Protein AF-A0A0R5XF83-F1 (afdb_monomer_lite)

Organism: NCBI:txid1597992

Structure (mmCIF, N/CA/C/O backbone):
data_AF-A0A0R5XF83-F1
#
_entry.id   AF-A0A0R5XF83-F1
#
loop_
_atom_site.group_PDB
_atom_site.id
_atom_site.type_symbol
_atom_site.label_atom_id
_atom_site.label_alt_id
_atom_site.label_comp_id
_atom_site.label_asym_id
_atom_site.label_entity_id
_atom_site.label_seq_id
_atom_site.pdbx_PDB_ins_code
_atom_site.Cartn_x
_atom_site.Cartn_y
_atom_site.Cartn_z
_atom_site.occupancy
_atom_site.B_iso_or_equiv
_atom_site.auth_seq_id
_atom_site.auth_comp_id
_atom_site.auth_asym_id
_atom_site.auth_atom_id
_atom_site.pdbx_PDB_model_num
ATOM 1 N N . PRO A 1 1 ? -19.154 -4.413 -3.229 1.00 93.06 1 PRO A N 1
ATOM 2 C CA . PRO A 1 1 ? -18.000 -4.791 -4.078 1.00 93.06 1 PRO A CA 1
ATOM 3 C C . PRO A 1 1 ? -17.223 -3.540 -4.473 1.00 93.06 1 PRO A C 1
ATOM 5 O O . PRO A 1 1 ? -17.860 -2.557 -4.843 1.00 93.06 1 PRO A O 1
ATOM 8 N N . LEU A 1 2 ? -15.897 -3.570 -4.356 1.00 97.44 2 LEU A N 1
ATOM 9 C CA . LEU A 1 2 ? -15.042 -2.451 -4.744 1.00 97.44 2 LEU A CA 1
ATOM 10 C C . LEU A 1 2 ? -15.046 -2.311 -6.277 1.00 97.44 2 LEU A C 1
ATOM 12 O O . LEU A 1 2 ? -14.954 -3.303 -7.005 1.00 97.44 2 LEU A O 1
ATOM 16 N N . LYS A 1 3 ? -15.211 -1.088 -6.786 1.00 97.25 3 LYS A N 1
ATOM 17 C CA . LYS A 1 3 ? -15.250 -0.828 -8.232 1.00 97.25 3 LYS A CA 1
ATOM 18 C C . LYS A 1 3 ? -13.864 -1.079 -8.833 1.00 97.25 3 LYS A C 1
ATOM 20 O O . LYS A 1 3 ? -12.887 -0.556 -8.323 1.00 97.25 3 LYS A O 1
ATOM 25 N N . ASN A 1 4 ? -13.790 -1.824 -9.938 1.00 95.25 4 ASN A N 1
ATOM 26 C CA . ASN A 1 4 ? -12.542 -2.144 -10.655 1.00 95.25 4 ASN A CA 1
ATOM 27 C C . ASN A 1 4 ? -11.481 -2.910 -9.836 1.00 95.25 4 ASN A C 1
ATOM 29 O O . ASN A 1 4 ? -10.346 -3.034 -10.286 1.00 95.25 4 ASN A O 1
ATOM 33 N N . VAL A 1 5 ? -11.846 -3.473 -8.682 1.00 97.44 5 VAL A N 1
ATOM 34 C CA . VAL A 1 5 ? -10.967 -4.326 -7.873 1.00 97.44 5 VAL A CA 1
ATOM 35 C C . VAL A 1 5 ? -11.518 -5.751 -7.897 1.00 97.44 5 VAL A C 1
ATOM 37 O O . VAL A 1 5 ? -12.717 -5.974 -7.723 1.00 97.44 5 VAL A O 1
ATOM 40 N N . SER A 1 6 ? -10.647 -6.729 -8.153 1.00 96.50 6 SER A N 1
ATOM 41 C CA . SER A 1 6 ? -11.031 -8.145 -8.166 1.00 96.50 6 SER A CA 1
ATOM 42 C C . SER A 1 6 ? -11.566 -8.585 -6.793 1.00 96.50 6 SER A C 1
ATOM 44 O O . SER A 1 6 ? -10.960 -8.245 -5.780 1.00 96.50 6 SER A O 1
ATOM 46 N N . PRO A 1 7 ? -12.644 -9.389 -6.721 1.00 96.75 7 PRO A N 1
ATOM 47 C CA . PRO A 1 7 ? -13.169 -9.891 -5.450 1.00 96.75 7 PRO A CA 1
ATOM 48 C C . PRO A 1 7 ? -12.311 -11.007 -4.824 1.00 96.75 7 PRO A C 1
ATOM 50 O O . PRO A 1 7 ? -12.625 -11.454 -3.725 1.00 96.75 7 PRO A O 1
ATOM 53 N N . SER A 1 8 ? -11.264 -11.489 -5.507 1.00 97.25 8 SER A N 1
ATOM 54 C CA . SER A 1 8 ? -10.397 -12.561 -4.994 1.00 97.25 8 SER A CA 1
ATOM 55 C C . SER A 1 8 ? -9.644 -12.115 -3.743 1.00 97.25 8 SER A C 1
ATOM 57 O O . SER A 1 8 ? -9.109 -11.007 -3.723 1.00 97.25 8 SER A O 1
ATOM 59 N N . THR A 1 9 ? -9.567 -12.968 -2.723 1.00 96.94 9 THR A N 1
ATOM 60 C CA . THR A 1 9 ? -8.912 -12.677 -1.431 1.00 96.94 9 THR A CA 1
ATOM 61 C C . THR A 1 9 ? -7.600 -13.438 -1.231 1.00 96.94 9 THR A C 1
ATOM 63 O O . THR A 1 9 ? -6.956 -13.292 -0.202 1.00 96.94 9 THR A O 1
ATOM 66 N N . ASP A 1 10 ? -7.205 -14.262 -2.198 1.00 96.00 10 ASP A N 1
ATOM 67 C CA . ASP A 1 10 ? -5.980 -15.072 -2.213 1.00 96.00 10 ASP A CA 1
ATOM 68 C C . ASP A 1 10 ? -4.809 -14.374 -2.933 1.00 96.00 10 ASP A C 1
ATOM 70 O O . ASP A 1 10 ? -3.794 -14.996 -3.244 1.00 96.00 10 ASP A O 1
ATOM 74 N N . ILE A 1 11 ? -4.936 -13.070 -3.196 1.00 95.69 11 ILE A N 1
ATOM 75 C CA . ILE A 1 11 ? -3.897 -12.274 -3.852 1.00 95.69 11 ILE A CA 1
ATOM 76 C C . ILE A 1 11 ? -2.859 -11.830 -2.818 1.00 95.69 11 ILE A C 1
ATOM 78 O O . ILE A 1 11 ? -3.186 -11.139 -1.858 1.00 95.69 11 ILE A O 1
ATOM 82 N N . GLY A 1 12 ? -1.599 -12.202 -3.046 1.00 95.69 12 GLY A N 1
ATOM 83 C CA . GLY A 1 12 ? -0.449 -11.753 -2.261 1.00 95.69 12 GLY A CA 1
ATOM 84 C C . GLY A 1 12 ? 0.356 -10.673 -2.986 1.00 95.69 12 GLY A C 1
ATOM 85 O O . GLY A 1 12 ? -0.162 -9.620 -3.353 1.00 95.69 12 GLY A O 1
ATOM 86 N N . ILE A 1 13 ? 1.643 -10.950 -3.201 1.00 98.31 13 ILE A N 1
ATOM 87 C CA . ILE A 1 13 ? 2.544 -10.062 -3.944 1.00 98.31 13 ILE A CA 1
ATOM 88 C C . ILE A 1 13 ? 2.227 -10.151 -5.439 1.00 98.31 13 ILE A C 1
ATOM 90 O O . ILE A 1 13 ? 2.243 -11.235 -6.023 1.00 98.31 13 ILE A O 1
ATOM 94 N N . ILE A 1 14 ? 2.004 -8.999 -6.064 1.00 98.38 14 ILE A N 1
ATOM 95 C CA . ILE A 1 14 ? 1.743 -8.859 -7.498 1.00 98.38 14 ILE A CA 1
ATOM 96 C C . ILE A 1 14 ? 2.770 -7.944 -8.161 1.00 98.38 14 ILE A C 1
ATOM 98 O O . ILE A 1 14 ? 3.512 -7.209 -7.503 1.00 98.38 14 ILE A O 1
ATOM 102 N N . ASP A 1 15 ? 2.842 -8.025 -9.488 1.00 97.75 15 ASP A N 1
ATOM 103 C CA . ASP A 1 15 ? 3.641 -7.102 -10.286 1.00 97.75 15 ASP A CA 1
ATOM 104 C C . ASP A 1 15 ? 3.051 -5.688 -10.225 1.00 97.75 15 ASP A C 1
ATOM 106 O O . ASP A 1 15 ? 1.882 -5.488 -10.557 1.00 97.75 15 ASP A O 1
ATOM 110 N N . GLY A 1 16 ? 3.853 -4.712 -9.792 1.00 96.94 16 GLY A N 1
ATOM 111 C CA . GLY A 1 16 ? 3.407 -3.323 -9.661 1.00 96.94 16 GLY A CA 1
ATOM 112 C C . GLY A 1 16 ? 3.088 -2.677 -11.006 1.00 96.94 16 GLY A C 1
ATOM 113 O O . GLY A 1 16 ? 2.228 -1.804 -11.072 1.00 96.94 16 GLY A O 1
ATOM 114 N N . LEU A 1 17 ? 3.664 -3.202 -12.091 1.00 96.00 17 LEU A N 1
ATOM 115 C CA . LEU A 1 17 ? 3.386 -2.758 -13.457 1.00 96.00 17 LEU A CA 1
ATOM 116 C C . LEU A 1 17 ? 1.965 -3.103 -13.919 1.00 96.00 17 LEU A C 1
ATOM 118 O O . LEU A 1 17 ? 1.500 -2.563 -14.913 1.00 96.00 17 LEU A O 1
ATOM 122 N N . SER A 1 18 ? 1.246 -3.961 -13.183 1.00 94.94 18 SER A N 1
ATOM 123 C CA . SER A 1 18 ? -0.208 -4.151 -13.301 1.00 94.94 18 SER A CA 1
ATOM 124 C C . SER A 1 18 ? -0.713 -4.394 -14.736 1.00 94.94 18 SER A C 1
ATOM 126 O O . SER A 1 18 ? -1.819 -3.993 -15.090 1.00 94.94 18 SER A O 1
ATOM 128 N N . GLY A 1 19 ? 0.090 -5.084 -15.555 1.00 92.75 19 GLY A N 1
ATOM 129 C CA . GLY A 1 19 ? -0.245 -5.416 -16.943 1.00 92.75 19 GLY A CA 1
ATOM 130 C C . GLY A 1 19 ? 0.166 -4.374 -17.987 1.00 92.75 19 GLY A C 1
ATOM 131 O O . GLY A 1 19 ? -0.315 -4.458 -19.115 1.00 92.75 19 GLY A O 1
ATOM 132 N N . LEU A 1 20 ? 1.036 -3.415 -17.642 1.00 91.56 20 LEU A N 1
ATOM 133 C CA . LEU A 1 20 ? 1.630 -2.485 -18.605 1.00 91.56 20 LEU A CA 1
ATOM 134 C C . LEU A 1 20 ? 2.304 -3.251 -19.758 1.00 91.56 20 LEU A C 1
ATOM 136 O O . LEU A 1 20 ? 2.934 -4.289 -19.545 1.00 91.56 20 LEU A O 1
ATOM 140 N N . ASN A 1 21 ? 2.118 -2.770 -20.988 1.00 87.44 21 ASN A N 1
ATOM 141 C CA . ASN A 1 21 ? 2.581 -3.458 -22.190 1.00 87.44 21 ASN A CA 1
ATOM 142 C C . ASN A 1 21 ? 4.105 -3.311 -22.349 1.00 87.44 21 ASN A C 1
ATOM 144 O O . ASN A 1 21 ? 4.632 -2.212 -22.229 1.00 87.44 21 ASN A O 1
ATOM 148 N N . TYR A 1 22 ? 4.793 -4.412 -22.660 1.00 84.94 22 TYR A N 1
ATOM 149 C CA . TYR A 1 22 ? 6.248 -4.455 -22.878 1.00 84.94 22 TYR A CA 1
ATOM 150 C C . TYR A 1 22 ? 6.626 -4.581 -24.363 1.00 84.94 22 TYR A C 1
ATOM 152 O O . TYR A 1 22 ? 7.716 -5.051 -24.696 1.00 84.94 22 TYR A O 1
ATOM 160 N N . SER A 1 23 ? 5.714 -4.239 -25.276 1.00 91.88 23 SER A N 1
ATOM 161 C CA . SER A 1 23 ? 6.029 -4.210 -26.705 1.00 91.88 23 SER A CA 1
ATOM 162 C C . SER A 1 23 ? 7.045 -3.111 -27.022 1.00 91.88 23 SER A C 1
ATOM 164 O O . SER A 1 23 ? 7.021 -2.041 -26.426 1.00 91.88 23 SER A O 1
ATOM 166 N N . VAL A 1 24 ? 7.892 -3.348 -28.024 1.00 92.69 24 VAL A N 1
ATOM 167 C CA . VAL A 1 24 ? 8.857 -2.355 -28.536 1.00 92.69 24 VAL A CA 1
ATOM 168 C C . VAL A 1 24 ? 8.189 -1.155 -29.214 1.00 92.69 24 VAL A C 1
ATOM 170 O O . VAL A 1 24 ? 8.839 -0.138 -29.430 1.00 92.69 24 VAL A O 1
ATOM 173 N N . ASP A 1 25 ? 6.908 -1.284 -29.563 1.00 95.19 25 ASP A N 1
ATOM 174 C CA . ASP A 1 25 ? 6.103 -0.211 -30.155 1.00 95.19 25 ASP A CA 1
ATOM 175 C C . ASP A 1 25 ? 5.519 0.749 -29.101 1.00 95.19 25 ASP A C 1
ATOM 177 O O . ASP A 1 25 ? 4.981 1.798 -29.453 1.00 95.19 25 ASP A O 1
ATOM 181 N N . GLU A 1 26 ? 5.585 0.378 -27.820 1.00 93.31 26 GLU A N 1
ATOM 182 C CA . GLU A 1 26 ? 5.002 1.119 -26.699 1.00 93.31 26 GLU A CA 1
ATOM 183 C C . GLU A 1 26 ? 6.069 1.936 -25.958 1.00 93.31 26 GLU A C 1
ATOM 185 O O . GLU A 1 26 ? 7.264 1.865 -26.254 1.00 93.31 26 GLU A O 1
ATOM 190 N N . TYR A 1 27 ? 5.638 2.724 -24.969 1.00 90.94 27 TYR A N 1
ATOM 191 C CA . TYR A 1 27 ? 6.566 3.478 -24.132 1.00 90.94 27 TYR A CA 1
ATOM 192 C C . TYR A 1 27 ? 7.503 2.528 -23.358 1.00 90.94 27 TYR A C 1
ATOM 194 O O . TYR A 1 27 ? 7.008 1.601 -22.710 1.00 90.94 27 TYR A O 1
ATOM 202 N N . PRO A 1 28 ? 8.834 2.735 -23.392 1.00 90.56 28 PRO A N 1
ATOM 203 C CA . PRO A 1 28 ? 9.778 1.874 -22.689 1.00 90.56 28 PRO A CA 1
ATOM 204 C C . PRO A 1 28 ? 9.518 1.845 -21.183 1.00 90.56 28 PRO A C 1
ATOM 206 O O . PRO A 1 28 ? 9.468 2.881 -20.523 1.00 90.56 28 PRO A O 1
ATOM 209 N N . VAL A 1 29 ? 9.378 0.641 -20.633 1.00 88.19 29 VAL A N 1
ATOM 210 C CA . VAL A 1 29 ? 9.172 0.425 -19.199 1.00 88.19 29 VAL A CA 1
ATOM 211 C C . VAL A 1 29 ? 10.506 0.045 -18.561 1.00 88.19 29 VAL A C 1
ATOM 213 O O . VAL A 1 29 ? 10.868 -1.129 -18.492 1.00 88.19 29 VAL A O 1
ATOM 216 N N . GLU A 1 30 ? 11.245 1.050 -18.100 1.00 91.69 30 GLU A N 1
ATOM 217 C CA . GLU A 1 30 ? 12.569 0.909 -17.468 1.00 91.69 30 GLU A CA 1
ATOM 218 C C . GLU A 1 30 ? 12.463 0.870 -15.935 1.00 91.69 30 GLU A C 1
ATOM 220 O O . GLU A 1 30 ? 13.160 1.571 -15.205 1.00 91.69 30 GLU A O 1
ATOM 225 N N . ALA A 1 31 ? 11.535 0.053 -15.430 1.00 95.56 31 ALA A N 1
ATOM 226 C CA . ALA A 1 31 ? 11.268 -0.071 -14.004 1.00 95.56 31 ALA A CA 1
ATOM 227 C C . ALA A 1 31 ? 10.960 -1.514 -13.607 1.00 95.56 31 ALA A C 1
ATOM 229 O O . ALA A 1 31 ? 10.452 -2.316 -14.390 1.00 95.56 31 ALA A O 1
ATOM 230 N N . ILE A 1 32 ? 11.225 -1.835 -12.343 1.00 97.62 32 ILE A N 1
ATOM 231 C CA . ILE A 1 32 ? 10.815 -3.098 -11.721 1.00 97.62 32 ILE A CA 1
ATOM 232 C C . ILE A 1 32 ? 10.010 -2.754 -10.480 1.00 97.62 32 ILE A C 1
ATOM 234 O O . ILE A 1 32 ? 10.502 -2.032 -9.617 1.00 97.62 32 ILE A O 1
ATOM 238 N N . SER A 1 33 ? 8.796 -3.293 -10.354 1.00 98.25 33 SER A N 1
ATOM 239 C CA . SER A 1 33 ? 7.939 -3.015 -9.202 1.00 98.25 33 SER A CA 1
ATOM 240 C C . SER A 1 33 ? 7.226 -4.252 -8.664 1.00 98.25 33 SER A C 1
ATOM 242 O O . SER A 1 33 ? 6.820 -5.147 -9.407 1.00 98.25 33 SER A O 1
ATOM 244 N N . LYS A 1 34 ? 7.053 -4.299 -7.341 1.00 98.62 34 LYS A N 1
ATOM 245 C CA . LYS A 1 34 ? 6.217 -5.279 -6.644 1.00 98.62 34 LYS A CA 1
ATOM 246 C C . LYS A 1 34 ? 5.375 -4.580 -5.593 1.00 98.62 34 LYS A C 1
ATOM 248 O O . LYS A 1 34 ? 5.854 -3.686 -4.894 1.00 98.62 34 LYS A O 1
ATOM 253 N N . ARG A 1 35 ? 4.125 -5.019 -5.464 1.00 98.69 35 ARG A N 1
ATOM 254 C CA . ARG A 1 35 ? 3.178 -4.455 -4.504 1.00 98.69 35 ARG A CA 1
ATOM 255 C C . ARG A 1 35 ? 2.237 -5.503 -3.939 1.00 98.69 35 ARG A C 1
ATOM 257 O O . ARG A 1 35 ? 2.071 -6.575 -4.521 1.00 98.69 35 ARG A O 1
ATOM 264 N N . PHE A 1 36 ? 1.586 -5.153 -2.842 1.00 98.69 36 PHE A N 1
ATOM 265 C CA . PHE A 1 36 ? 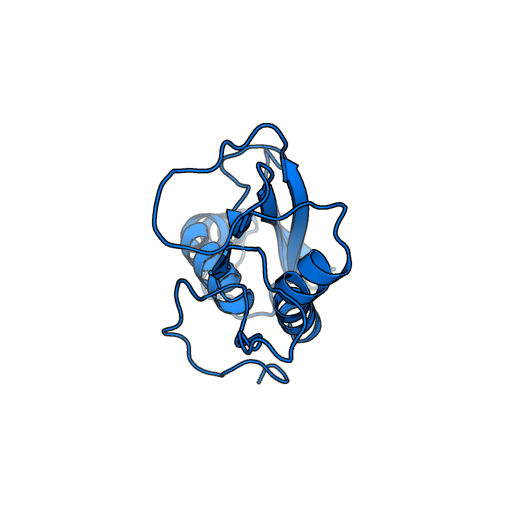0.343 -5.789 -2.430 1.00 98.69 36 PHE A CA 1
ATOM 266 C C . PHE A 1 36 ? -0.850 -5.033 -3.029 1.00 98.69 36 PHE A C 1
ATOM 268 O O . PHE A 1 36 ? -0.750 -3.852 -3.379 1.00 98.69 36 PHE A O 1
ATOM 275 N N . ARG A 1 37 ? -1.991 -5.716 -3.148 1.00 98.38 37 ARG A N 1
ATOM 276 C CA . ARG A 1 37 ? -3.275 -5.047 -3.385 1.00 98.38 37 ARG A CA 1
ATOM 277 C C . ARG A 1 37 ? -3.693 -4.322 -2.108 1.00 98.38 37 ARG A C 1
ATOM 279 O O . ARG A 1 37 ? -3.502 -4.865 -1.017 1.00 98.38 37 ARG A O 1
ATOM 286 N N . TYR A 1 38 ? -4.204 -3.103 -2.221 1.00 98.56 38 TYR A N 1
ATOM 287 C CA . TYR A 1 38 ? -4.295 -2.217 -1.068 1.00 98.56 38 TYR A CA 1
ATOM 288 C C . TYR A 1 38 ? -5.290 -2.704 -0.008 1.00 98.56 38 TYR A C 1
ATOM 290 O O . TYR A 1 38 ? -4.959 -2.782 1.174 1.00 98.56 38 TYR A O 1
ATOM 298 N N . ASP A 1 39 ? -6.468 -3.140 -0.441 1.00 98.19 39 ASP A N 1
ATOM 299 C CA . ASP A 1 39 ? -7.479 -3.778 0.404 1.00 98.19 39 ASP A CA 1
ATOM 300 C C . ASP A 1 39 ? -6.942 -5.041 1.101 1.00 98.19 39 ASP A C 1
ATOM 302 O O . ASP A 1 39 ? -7.144 -5.219 2.300 1.00 98.19 39 ASP A O 1
ATOM 306 N N . ALA A 1 40 ? -6.204 -5.894 0.385 1.00 98.19 40 ALA A N 1
ATOM 307 C CA . ALA A 1 40 ? -5.621 -7.112 0.943 1.00 98.19 40 ALA A CA 1
ATOM 308 C C . ALA A 1 40 ? -4.560 -6.798 2.012 1.00 98.19 40 ALA A C 1
ATOM 310 O O . ALA A 1 40 ? -4.555 -7.414 3.079 1.00 98.19 40 ALA A O 1
ATOM 311 N N . ALA A 1 41 ? -3.700 -5.806 1.764 1.00 98.38 41 ALA A N 1
ATOM 312 C CA . ALA A 1 41 ? -2.702 -5.355 2.732 1.00 98.38 41 ALA A CA 1
ATOM 313 C C . ALA A 1 41 ? -3.347 -4.729 3.977 1.00 98.38 41 ALA A C 1
ATOM 315 O O . ALA A 1 41 ? -2.900 -4.981 5.100 1.00 98.38 41 ALA A O 1
ATOM 316 N N . LEU A 1 42 ? -4.416 -3.947 3.794 1.00 98.31 42 LEU A N 1
ATOM 317 C CA . LEU A 1 42 ? -5.154 -3.331 4.892 1.00 98.31 42 LEU A CA 1
ATOM 318 C C . LEU A 1 42 ? -5.854 -4.389 5.752 1.00 98.31 42 LEU A C 1
ATOM 320 O O . LEU A 1 42 ? -5.738 -4.349 6.974 1.00 98.31 42 LEU A O 1
ATOM 324 N N . VAL A 1 43 ? -6.511 -5.371 5.127 1.00 98.12 43 VAL A N 1
ATOM 325 C CA . VAL A 1 43 ? -7.132 -6.505 5.830 1.00 98.12 43 VAL A CA 1
ATOM 326 C C . VAL A 1 43 ? -6.089 -7.313 6.598 1.00 98.12 43 VAL A C 1
ATOM 328 O O . VAL A 1 43 ? -6.318 -7.615 7.767 1.00 98.12 43 VAL A O 1
ATOM 331 N N . SER A 1 44 ? -4.941 -7.623 5.984 1.00 98.19 44 SER A N 1
ATOM 332 C CA . SER A 1 44 ? -3.848 -8.325 6.671 1.00 98.19 44 SER A CA 1
ATOM 333 C C . SER A 1 44 ? -3.369 -7.538 7.890 1.00 98.19 44 SER A C 1
ATOM 335 O O . SER A 1 44 ? -3.274 -8.094 8.975 1.00 98.19 44 SER A O 1
ATOM 337 N N . THR A 1 45 ? -3.148 -6.230 7.737 1.00 98.06 45 THR A N 1
ATOM 338 C CA . THR A 1 45 ? -2.672 -5.373 8.833 1.00 98.06 45 THR A CA 1
ATOM 339 C C . THR A 1 45 ? -3.694 -5.277 9.965 1.00 98.06 45 THR A C 1
ATOM 341 O O . THR A 1 45 ? -3.328 -5.369 11.130 1.00 98.06 45 THR A O 1
ATOM 344 N N . LEU A 1 46 ? -4.984 -5.137 9.646 1.00 98.00 46 LEU A N 1
ATOM 345 C CA . LEU A 1 46 ? -6.051 -5.122 10.650 1.00 98.00 46 LEU A CA 1
ATOM 346 C C . LEU A 1 46 ? -6.171 -6.458 11.388 1.00 98.00 46 LEU A C 1
ATOM 348 O O . LEU A 1 46 ? -6.520 -6.470 12.565 1.00 98.00 46 LEU A O 1
ATOM 352 N N . LYS A 1 47 ? -5.882 -7.573 10.710 1.00 97.75 47 LYS A N 1
ATOM 353 C CA . LYS A 1 47 ? -5.842 -8.894 11.339 1.00 97.75 47 LYS A CA 1
ATOM 354 C C . LYS A 1 47 ? -4.644 -9.091 12.248 1.00 97.75 47 LYS A C 1
ATOM 356 O O . LYS A 1 47 ? -4.812 -9.654 13.324 1.00 97.75 47 LYS A O 1
ATOM 361 N N . ASP A 1 48 ? -3.489 -8.554 11.883 1.00 97.44 48 ASP A N 1
ATOM 362 C CA . ASP A 1 48 ? -2.323 -8.551 12.768 1.00 97.44 48 ASP A CA 1
ATOM 363 C C . ASP A 1 48 ? -2.573 -7.728 14.049 1.00 97.44 48 ASP A C 1
ATOM 365 O O . ASP A 1 48 ? -1.990 -8.019 15.087 1.00 97.44 48 ASP A O 1
ATOM 369 N N . MET A 1 49 ? -3.463 -6.730 13.989 1.00 97.25 49 MET A N 1
ATOM 370 C CA . MET A 1 49 ? -3.841 -5.852 15.109 1.00 97.25 49 MET A CA 1
ATOM 371 C C . MET A 1 49 ? -5.078 -6.337 15.888 1.00 97.25 49 MET A C 1
ATOM 373 O O . MET A 1 49 ? -5.658 -5.576 16.662 1.00 97.25 49 MET A O 1
ATOM 377 N N . GLU A 1 50 ? -5.529 -7.578 15.676 1.00 96.62 50 GLU A N 1
ATOM 378 C CA . GLU A 1 50 ? -6.766 -8.095 16.283 1.00 96.62 50 GLU A CA 1
ATOM 379 C C . GLU A 1 50 ? -6.733 -8.029 17.820 1.00 96.62 50 GLU A C 1
ATOM 381 O O . GLU A 1 50 ? -7.708 -7.597 18.436 1.00 96.62 50 GLU A O 1
ATOM 386 N N . GLU A 1 51 ? -5.603 -8.375 18.441 1.00 97.06 51 GLU A N 1
ATOM 387 C CA . GLU A 1 51 ? -5.443 -8.321 19.899 1.00 97.06 51 GLU A CA 1
ATOM 388 C C . GLU A 1 51 ? -5.516 -6.882 20.436 1.00 97.06 51 GLU A C 1
ATOM 390 O O . GLU A 1 51 ? -6.269 -6.626 21.378 1.00 97.06 51 GLU A O 1
ATOM 395 N N . ASP A 1 52 ? -4.832 -5.931 19.789 1.00 96.81 52 ASP A N 1
ATOM 396 C CA . ASP A 1 52 ? -4.843 -4.512 20.172 1.00 96.81 52 ASP A CA 1
ATOM 397 C C . ASP A 1 52 ? -6.253 -3.906 20.069 1.00 96.81 52 ASP A C 1
ATOM 399 O O . ASP A 1 52 ? -6.677 -3.113 20.913 1.00 96.81 52 ASP A O 1
ATOM 403 N N . ILE A 1 53 ? -7.014 -4.290 19.038 1.00 96.31 53 ILE A N 1
ATOM 404 C CA . ILE A 1 53 ? -8.396 -3.837 18.833 1.00 96.31 53 ILE A CA 1
ATOM 405 C C . ILE A 1 53 ? -9.307 -4.374 19.944 1.00 96.31 53 ILE A C 1
ATOM 407 O O . ILE A 1 53 ? -10.116 -3.620 20.494 1.00 96.31 53 ILE A O 1
ATOM 411 N N . LEU A 1 54 ? -9.182 -5.660 20.289 1.00 96.00 54 LEU A N 1
ATOM 412 C CA . LEU A 1 54 ? -9.973 -6.288 21.352 1.00 96.00 54 LEU A CA 1
ATOM 413 C C . LEU A 1 54 ? -9.626 -5.721 22.734 1.00 96.00 54 LEU A C 1
ATOM 415 O O . LEU A 1 54 ? -10.528 -5.484 23.540 1.00 96.00 54 LEU A O 1
ATOM 419 N N . GLU A 1 55 ? -8.347 -5.465 23.016 1.00 96.38 55 GLU A N 1
ATOM 420 C CA . GLU A 1 55 ? -7.918 -4.772 24.237 1.00 96.38 55 GLU A CA 1
ATOM 421 C C . GLU A 1 55 ? -8.457 -3.335 24.279 1.00 96.38 55 GLU A C 1
ATOM 423 O O . GLU A 1 55 ? -8.981 -2.890 25.303 1.00 96.38 55 GLU A O 1
ATOM 428 N N . GLY A 1 56 ? -8.431 -2.643 23.141 1.00 95.94 56 GLY A N 1
ATOM 429 C CA . GLY A 1 56 ? -9.018 -1.322 22.961 1.00 95.94 56 GLY A CA 1
ATOM 430 C C . GLY A 1 56 ? -10.501 -1.266 23.322 1.00 95.94 56 GLY A C 1
ATOM 431 O O . GLY A 1 56 ? -10.913 -0.396 24.091 1.00 95.94 56 GLY A O 1
ATOM 432 N N . LEU A 1 57 ? -11.297 -2.221 22.830 1.00 94.94 57 LEU A N 1
ATOM 433 C CA . LEU A 1 57 ? -12.719 -2.346 23.173 1.00 94.94 57 LEU A CA 1
ATOM 434 C C . LEU A 1 57 ? -12.920 -2.562 24.679 1.00 94.94 57 LEU A C 1
ATOM 436 O O . LEU A 1 57 ? -13.718 -1.854 25.294 1.00 94.94 57 LEU A O 1
ATOM 440 N N . LYS A 1 58 ? -12.142 -3.467 25.288 1.00 95.12 58 LYS A N 1
ATOM 441 C CA . LYS A 1 58 ? -12.187 -3.731 26.738 1.00 95.12 58 LYS A CA 1
ATOM 442 C C . LYS A 1 58 ? -11.864 -2.490 27.557 1.00 95.12 58 LYS A C 1
ATOM 444 O O . LYS A 1 58 ? -12.532 -2.230 28.550 1.00 95.12 58 LYS A O 1
ATOM 449 N N . SER A 1 59 ? -10.866 -1.713 27.134 1.00 94.62 59 SER A N 1
ATOM 450 C CA . SER A 1 59 ? -10.447 -0.492 27.835 1.00 94.62 59 SER A CA 1
ATOM 451 C C . SER A 1 59 ? -11.519 0.603 27.851 1.00 94.62 59 SER A C 1
ATOM 453 O O . SER A 1 59 ? -11.486 1.481 28.709 1.00 94.62 59 SER A O 1
ATOM 455 N N . GLN A 1 60 ? -12.458 0.549 26.902 1.00 93.00 60 GLN A N 1
ATOM 456 C CA . GLN A 1 60 ? -13.573 1.485 26.760 1.00 93.00 60 GLN A CA 1
ATOM 457 C C . GLN A 1 60 ? -14.900 0.905 27.281 1.00 93.00 60 GLN A C 1
ATOM 459 O O . GLN A 1 60 ? -15.956 1.461 26.980 1.00 93.00 60 GLN A O 1
ATOM 464 N N . ASP A 1 61 ? -14.860 -0.208 28.028 1.00 92.12 61 ASP A N 1
ATOM 465 C CA . ASP A 1 61 ? -16.034 -0.928 28.545 1.00 92.12 61 ASP A CA 1
ATOM 466 C C . ASP A 1 61 ? -17.035 -1.347 27.444 1.00 92.12 61 ASP A C 1
ATOM 468 O O . ASP A 1 61 ? -18.252 -1.375 27.651 1.00 92.12 61 ASP A O 1
ATOM 472 N N . LEU A 1 62 ? -16.524 -1.672 26.251 1.00 91.19 62 LEU A N 1
ATOM 473 C CA . LEU A 1 62 ? -17.308 -2.152 25.113 1.00 91.19 62 LEU A CA 1
ATOM 474 C C . LEU A 1 62 ? -17.245 -3.680 24.995 1.00 91.19 62 LEU A C 1
ATOM 476 O O . LEU A 1 62 ? -16.258 -4.323 25.350 1.00 91.19 62 LEU A O 1
ATOM 480 N N . GLU A 1 63 ? -18.315 -4.269 24.465 1.00 89.88 63 GLU A N 1
ATOM 481 C CA . GLU A 1 63 ?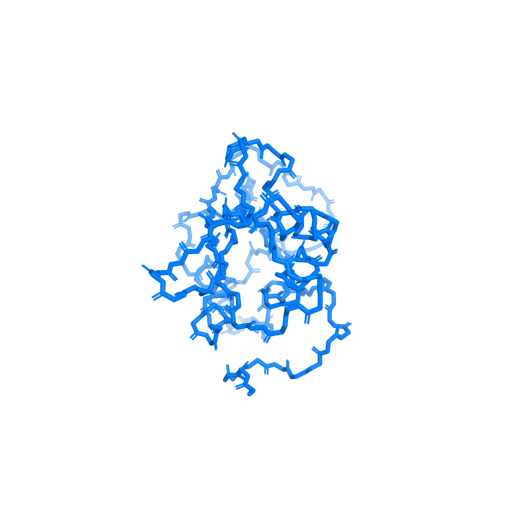 -18.423 -5.716 24.267 1.00 89.88 63 GLU A CA 1
ATOM 482 C C . GLU A 1 63 ? -17.460 -6.203 23.167 1.00 89.88 63 GLU A C 1
ATOM 484 O O . GLU A 1 63 ? -17.383 -5.614 22.091 1.00 89.88 63 GLU A O 1
ATOM 489 N N . GLU A 1 64 ? -16.757 -7.319 23.393 1.00 86.31 64 GLU A N 1
ATOM 490 C CA . GLU A 1 64 ? -15.801 -7.886 22.418 1.00 86.31 64 GLU A CA 1
ATOM 491 C C . GLU A 1 64 ? -16.462 -8.306 21.096 1.00 86.31 64 GLU A C 1
ATOM 493 O O . GLU A 1 64 ? -15.831 -8.307 20.044 1.00 86.31 64 GLU A O 1
ATOM 498 N N . TYR A 1 65 ? -17.748 -8.658 21.140 1.00 86.25 65 TYR A N 1
ATOM 499 C CA . TYR A 1 65 ? -18.534 -9.042 19.969 1.00 86.25 65 TYR A CA 1
ATOM 500 C C . TYR A 1 65 ? -19.224 -7.849 19.292 1.00 86.25 65 TYR A C 1
ATOM 502 O O . TYR A 1 65 ? -20.119 -8.055 18.467 1.00 86.25 65 TYR A O 1
ATOM 510 N N . LEU A 1 66 ? -18.840 -6.610 19.629 1.00 86.94 66 LEU A N 1
ATOM 511 C CA . LEU A 1 66 ? -19.382 -5.406 19.009 1.00 86.94 66 LEU A CA 1
ATOM 512 C C . LEU A 1 66 ? -19.175 -5.450 17.489 1.00 86.94 66 LEU A C 1
ATOM 514 O O . LEU A 1 66 ? -18.090 -5.202 16.964 1.00 86.94 66 LEU A O 1
ATOM 518 N N . SER A 1 67 ? -20.259 -5.721 16.769 1.00 82.38 67 SER A N 1
ATOM 519 C CA . SER A 1 67 ? -20.313 -5.633 15.317 1.00 82.38 67 SER A CA 1
ATOM 520 C C . SER A 1 67 ? -20.879 -4.268 14.926 1.00 82.38 67 SER A C 1
ATOM 522 O O . SER A 1 67 ? -22.094 -4.063 14.925 1.00 82.38 67 SER A O 1
ATOM 524 N N . GLY A 1 68 ? -20.000 -3.320 14.619 1.00 81.50 68 GLY A N 1
ATOM 525 C CA . GLY A 1 68 ? -20.364 -1.975 14.175 1.00 81.50 68 GLY A CA 1
ATOM 526 C C . GLY A 1 68 ? -19.409 -1.464 13.098 1.00 81.50 68 GLY A C 1
ATOM 527 O O . GLY A 1 68 ? -18.404 -2.116 12.815 1.00 81.50 68 GLY A O 1
ATOM 528 N N . PRO A 1 69 ? -19.705 -0.320 12.459 1.00 92.44 69 PRO A N 1
ATOM 529 C CA . PRO A 1 69 ? -18.773 0.275 11.515 1.00 92.44 69 PRO A CA 1
ATOM 530 C C . PRO A 1 69 ? -17.573 0.834 12.285 1.00 92.44 69 PRO A C 1
ATOM 532 O O . PRO A 1 69 ? -17.725 1.751 13.086 1.00 92.44 69 PRO A O 1
ATOM 535 N N . PHE A 1 70 ? -16.387 0.286 12.046 1.00 96.00 70 PHE A N 1
ATOM 536 C CA . PHE A 1 70 ? -15.138 0.846 12.553 1.00 96.00 70 PHE A CA 1
ATOM 537 C C . PHE A 1 70 ? -14.640 1.903 11.571 1.00 96.00 70 PHE A C 1
ATOM 539 O O . PHE A 1 70 ? -14.626 1.680 10.360 1.00 96.00 70 PHE A O 1
ATOM 546 N N . THR A 1 71 ? -14.193 3.039 12.092 1.00 97.06 71 THR A N 1
ATOM 547 C CA . THR A 1 71 ? -13.505 4.063 11.308 1.00 97.06 71 THR A CA 1
ATOM 548 C C . THR A 1 71 ? -12.010 3.906 11.528 1.00 97.06 71 THR A C 1
ATOM 550 O O . THR A 1 71 ? -11.517 4.115 12.640 1.00 97.06 71 THR A O 1
ATOM 553 N N . VAL A 1 72 ? -11.293 3.546 10.466 1.00 98.00 72 VAL A N 1
ATOM 554 C CA . VAL A 1 72 ? -9.838 3.370 10.461 1.00 98.00 72 VAL A CA 1
ATOM 555 C C . VAL A 1 72 ? -9.208 4.582 9.786 1.00 98.00 72 VAL A C 1
ATOM 557 O O . VAL A 1 72 ? -9.526 4.897 8.642 1.00 98.00 72 VAL A O 1
ATOM 560 N N . VAL A 1 73 ? -8.309 5.268 10.487 1.00 98.19 73 VAL A N 1
ATOM 561 C CA . VAL A 1 73 ? -7.547 6.388 9.927 1.00 98.19 73 VAL A CA 1
ATOM 562 C C . VAL A 1 73 ? -6.186 5.876 9.485 1.00 98.19 73 VAL A C 1
ATOM 564 O O . VAL A 1 73 ? -5.383 5.443 10.313 1.00 98.19 73 VAL A O 1
ATOM 567 N N . VAL A 1 74 ? -5.920 5.959 8.185 1.00 98.56 74 VAL A N 1
ATOM 568 C CA . VAL A 1 74 ? -4.673 5.499 7.567 1.00 98.56 74 VAL A CA 1
ATOM 569 C C . VAL A 1 74 ? -3.825 6.703 7.166 1.00 98.56 74 VAL A C 1
ATOM 571 O O . VAL A 1 74 ? -4.301 7.614 6.491 1.00 98.56 74 VAL A O 1
ATOM 574 N N . LYS A 1 75 ? -2.560 6.718 7.590 1.00 98.19 75 LYS A N 1
ATOM 575 C CA . LYS A 1 75 ? -1.536 7.637 7.086 1.00 98.19 75 LYS A CA 1
ATOM 576 C C . LYS A 1 75 ? -0.807 6.953 5.941 1.00 98.19 75 LYS A C 1
ATOM 578 O O . LYS A 1 75 ? -0.218 5.896 6.139 1.00 98.19 75 LYS A O 1
ATOM 583 N N . GLU A 1 76 ? -0.816 7.581 4.779 1.00 98.38 76 GLU A N 1
ATOM 584 C CA . GLU A 1 76 ? -0.061 7.145 3.606 1.00 98.38 76 GLU A CA 1
ATOM 585 C C . GLU A 1 76 ? 1.261 7.907 3.532 1.00 98.38 76 GLU A C 1
ATOM 587 O O . GLU A 1 76 ? 1.336 9.082 3.907 1.00 98.38 76 GLU A O 1
ATOM 592 N N . ALA A 1 77 ? 2.308 7.238 3.060 1.00 97.62 77 ALA A N 1
ATOM 593 C CA . ALA A 1 77 ? 3.610 7.838 2.828 1.00 97.62 77 ALA A CA 1
ATOM 594 C C . ALA A 1 77 ? 4.201 7.316 1.515 1.00 97.62 77 ALA A C 1
ATOM 596 O O . ALA A 1 77 ? 4.077 6.138 1.185 1.00 97.62 77 ALA A O 1
ATOM 597 N N . CYS A 1 78 ? 4.848 8.208 0.771 1.00 97.88 78 CYS A N 1
ATOM 598 C CA . CYS A 1 78 ? 5.575 7.874 -0.443 1.00 97.88 78 CYS A CA 1
ATOM 599 C C . CYS A 1 78 ? 6.897 8.636 -0.429 1.00 97.88 78 CYS A C 1
ATOM 601 O O . CYS A 1 78 ? 6.889 9.858 -0.275 1.00 97.88 78 CYS A O 1
ATOM 603 N N . ASP A 1 79 ? 8.009 7.918 -0.549 1.00 97.69 79 ASP A N 1
ATOM 604 C CA . ASP A 1 79 ? 9.352 8.491 -0.516 1.00 97.69 79 ASP A CA 1
ATOM 605 C C . ASP A 1 79 ? 10.244 7.912 -1.620 1.00 97.69 79 ASP A C 1
ATOM 607 O O . ASP A 1 79 ? 10.246 6.700 -1.861 1.00 97.69 79 ASP A O 1
ATOM 611 N N . GLY A 1 80 ? 10.986 8.792 -2.297 1.00 98.00 80 GLY A N 1
ATOM 612 C CA . GLY A 1 80 ? 12.076 8.433 -3.193 1.00 98.00 80 GLY A CA 1
ATOM 613 C C . GLY A 1 80 ? 13.400 8.253 -2.449 1.00 98.00 80 GLY A C 1
ATOM 614 O O . GLY A 1 80 ? 13.701 8.930 -1.465 1.00 98.00 80 GLY A O 1
ATOM 615 N N . MET A 1 81 ? 14.214 7.328 -2.943 1.00 98.31 81 MET A N 1
ATOM 616 C CA . MET A 1 81 ? 15.531 6.978 -2.427 1.00 98.31 81 MET A CA 1
ATOM 617 C C . MET A 1 81 ? 16.550 7.035 -3.567 1.00 98.31 81 MET A C 1
ATOM 619 O O . MET A 1 81 ? 16.343 6.432 -4.620 1.00 98.31 81 MET A O 1
ATOM 623 N N . GLY A 1 82 ? 17.655 7.748 -3.348 1.00 97.06 82 GLY A N 1
ATOM 624 C CA . GLY A 1 82 ? 18.827 7.726 -4.227 1.00 97.06 82 GLY A CA 1
ATOM 625 C C . GLY A 1 82 ? 19.836 6.649 -3.830 1.00 97.06 82 GLY A C 1
ATOM 626 O O . GLY A 1 82 ? 19.663 5.971 -2.817 1.00 97.06 82 GLY A O 1
ATOM 627 N N . ASP A 1 83 ? 20.903 6.528 -4.621 1.00 97.25 83 ASP A N 1
ATOM 628 C CA . ASP A 1 83 ? 22.047 5.641 -4.370 1.00 97.25 83 ASP A CA 1
ATOM 629 C C . ASP A 1 83 ? 21.659 4.157 -4.190 1.00 97.25 83 ASP A C 1
ATOM 631 O O . ASP A 1 83 ? 22.258 3.415 -3.405 1.00 97.25 83 ASP A O 1
ATOM 635 N N . VAL A 1 84 ? 20.643 3.702 -4.932 1.00 98.25 84 VAL A N 1
ATOM 636 C CA . VAL A 1 84 ? 20.178 2.309 -4.929 1.00 98.25 84 VAL A CA 1
ATOM 637 C C . VAL A 1 84 ? 20.820 1.573 -6.102 1.00 98.25 84 VAL A C 1
ATOM 639 O O . VAL A 1 84 ? 20.239 1.496 -7.175 1.00 98.25 84 VAL A O 1
ATOM 642 N N . SER A 1 85 ? 22.028 1.041 -5.908 1.00 97.94 85 SER A N 1
ATOM 643 C CA . SER A 1 85 ? 22.827 0.465 -7.002 1.00 97.94 85 SER A CA 1
ATOM 644 C C . SER A 1 85 ? 22.101 -0.619 -7.804 1.00 97.94 85 SER A C 1
ATOM 646 O O . SER A 1 85 ? 21.561 -1.583 -7.239 1.00 97.94 85 SER A O 1
ATOM 648 N N . GLU A 1 86 ? 22.182 -0.505 -9.130 1.00 98.12 86 GLU A N 1
ATOM 649 C CA . GLU A 1 86 ? 21.683 -1.519 -10.054 1.00 98.12 86 GLU A CA 1
ATOM 650 C C . GLU A 1 86 ? 22.516 -2.806 -9.924 1.00 98.12 86 GLU A C 1
ATOM 652 O O . GLU A 1 86 ? 23.730 -2.796 -9.693 1.00 98.12 86 GLU A O 1
ATOM 657 N N . LYS A 1 87 ? 21.858 -3.961 -10.050 1.00 97.75 87 LYS A N 1
ATOM 658 C CA . LYS A 1 87 ?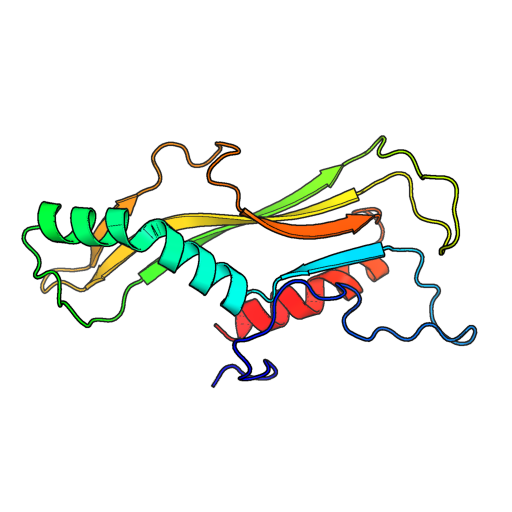 22.540 -5.259 -10.057 1.00 97.75 87 LYS A CA 1
ATOM 659 C C . LYS A 1 87 ? 22.807 -5.699 -11.490 1.00 97.75 87 LYS A C 1
ATOM 661 O O . LYS A 1 87 ? 21.933 -5.605 -12.341 1.00 97.75 87 LYS A O 1
ATOM 666 N N . HIS A 1 88 ? 23.962 -6.321 -11.724 1.00 97.69 88 HIS A N 1
ATOM 667 C CA . HIS A 1 88 ? 24.151 -7.119 -12.934 1.00 97.69 88 HIS A CA 1
ATOM 668 C C . HIS A 1 88 ? 23.106 -8.239 -13.006 1.00 97.69 88 HIS A C 1
ATOM 670 O O . HIS A 1 88 ? 22.791 -8.873 -11.995 1.00 97.69 88 HIS A O 1
ATOM 676 N N . GLY A 1 89 ? 22.617 -8.534 -14.206 1.00 96.06 89 GLY A N 1
ATOM 677 C CA . GLY A 1 89 ? 21.646 -9.599 -14.406 1.00 96.06 89 GLY A CA 1
ATOM 678 C C . GLY A 1 89 ? 20.912 -9.484 -15.732 1.00 96.06 89 GLY A C 1
ATOM 679 O O . GLY A 1 89 ? 21.286 -8.707 -16.605 1.00 96.06 89 GLY A O 1
ATOM 680 N N . CYS A 1 90 ? 19.870 -10.300 -15.869 1.00 94.06 90 CYS A N 1
ATOM 681 C CA . CYS A 1 90 ? 18.884 -10.153 -16.932 1.00 94.06 90 CYS A CA 1
ATOM 682 C C . CYS A 1 90 ? 17.765 -9.230 -16.437 1.00 94.06 90 CYS A C 1
ATOM 684 O O . CYS A 1 90 ? 17.332 -9.364 -15.293 1.00 94.06 90 CYS A O 1
ATOM 686 N N . GLY A 1 91 ? 17.271 -8.349 -17.299 1.00 92.94 91 GLY A N 1
ATOM 687 C CA . GLY A 1 91 ? 16.203 -7.410 -16.970 1.00 92.94 91 GLY A CA 1
ATOM 688 C C . GLY A 1 91 ? 16.276 -6.159 -17.842 1.00 92.94 91 GLY A C 1
ATOM 689 O O . GLY A 1 91 ? 17.202 -6.048 -18.653 1.00 92.94 91 GLY A O 1
ATOM 690 N N . PRO A 1 92 ? 15.303 -5.243 -17.708 1.00 93.94 92 PRO A N 1
ATOM 691 C CA . PRO A 1 92 ? 15.457 -3.900 -18.248 1.00 93.94 92 PRO A CA 1
ATOM 692 C C . PRO A 1 92 ? 16.614 -3.191 -17.533 1.00 93.94 92 PRO A C 1
ATOM 694 O O . PRO A 1 92 ? 16.950 -3.545 -16.401 1.00 93.94 92 PRO A O 1
ATOM 697 N N . ALA A 1 93 ? 17.189 -2.182 -18.184 1.00 95.12 93 ALA A N 1
ATOM 698 C CA . ALA A 1 93 ? 17.989 -1.201 -17.463 1.00 95.12 93 ALA A CA 1
ATOM 699 C C . ALA A 1 93 ? 17.069 -0.493 -16.458 1.00 95.12 93 ALA A C 1
ATOM 701 O O . ALA A 1 93 ? 15.948 -0.126 -16.815 1.00 95.12 93 ALA A O 1
ATOM 702 N N . VAL A 1 94 ? 17.511 -0.353 -15.211 1.00 97.00 94 VAL A N 1
ATOM 703 C CA . VAL A 1 94 ? 16.739 0.325 -14.160 1.00 97.00 94 VAL A CA 1
ATOM 704 C C . VAL A 1 94 ? 17.531 1.495 -13.582 1.00 97.00 94 VAL A C 1
ATOM 706 O O . VAL A 1 94 ? 18.759 1.430 -13.507 1.00 97.00 94 VAL A O 1
ATOM 709 N N . PRO A 1 95 ? 16.865 2.573 -13.136 1.00 96.62 95 PRO A N 1
ATOM 710 C CA . PRO A 1 95 ? 17.558 3.665 -12.471 1.00 96.62 95 PRO A CA 1
ATOM 711 C C . PRO A 1 95 ? 18.150 3.199 -11.136 1.00 96.62 95 PRO A C 1
ATOM 713 O O . PRO A 1 95 ? 17.558 2.381 -10.431 1.00 96.62 95 PRO A O 1
ATOM 716 N N . GLU A 1 96 ? 19.273 3.798 -10.727 1.00 97.88 96 GLU A N 1
ATOM 717 C CA . GLU A 1 96 ? 19.867 3.583 -9.395 1.00 97.88 96 GLU A CA 1
ATOM 718 C C . GLU A 1 96 ? 19.121 4.354 -8.286 1.00 97.88 96 GLU A C 1
ATOM 720 O O . GLU A 1 96 ? 19.701 5.022 -7.424 1.00 97.88 96 GLU A O 1
ATOM 725 N N . LYS A 1 97 ? 17.791 4.311 -8.359 1.00 98.31 97 LYS A N 1
ATOM 726 C CA . LYS A 1 97 ? 16.839 4.989 -7.487 1.00 98.31 97 LYS A CA 1
ATOM 727 C C . LYS A 1 97 ? 15.677 4.050 -7.197 1.00 98.31 97 LYS A C 1
ATOM 729 O O . LYS A 1 97 ? 15.359 3.162 -7.989 1.00 98.31 97 LYS A O 1
ATOM 734 N N . ALA A 1 98 ? 15.029 4.260 -6.063 1.00 98.44 98 ALA A N 1
ATOM 735 C CA . ALA A 1 98 ? 13.823 3.533 -5.712 1.00 98.44 98 ALA A CA 1
ATOM 736 C C . ALA A 1 98 ? 12.741 4.480 -5.213 1.00 98.44 98 ALA A C 1
ATOM 738 O O . ALA A 1 98 ? 13.036 5.518 -4.630 1.00 98.44 98 ALA A O 1
ATOM 739 N N . VAL A 1 99 ? 11.487 4.079 -5.377 1.00 98.62 99 VAL A N 1
ATOM 740 C CA . VAL A 1 99 ? 10.347 4.707 -4.713 1.00 98.62 99 VAL A CA 1
ATOM 741 C C . VAL A 1 99 ? 9.650 3.655 -3.871 1.00 98.62 99 VAL A C 1
ATOM 743 O O . VAL A 1 99 ? 9.443 2.511 -4.295 1.00 98.62 99 VAL A O 1
ATOM 746 N N . ARG A 1 100 ? 9.278 4.045 -2.657 1.00 98.44 100 ARG A N 1
ATOM 747 C CA . ARG A 1 100 ? 8.500 3.220 -1.745 1.00 98.44 100 ARG A CA 1
ATOM 748 C C . ARG A 1 100 ? 7.208 3.933 -1.401 1.00 98.44 100 ARG A C 1
ATOM 750 O O . ARG A 1 100 ? 7.219 5.076 -0.966 1.00 98.44 100 ARG A O 1
ATOM 757 N N . PHE A 1 101 ? 6.108 3.205 -1.536 1.00 98.69 101 PHE A N 1
ATOM 758 C CA . PHE A 1 101 ? 4.809 3.585 -1.007 1.00 98.69 101 PHE A CA 1
ATOM 759 C C . PHE A 1 101 ? 4.485 2.692 0.190 1.00 98.69 101 PHE A C 1
ATOM 761 O O . PHE A 1 101 ? 4.612 1.462 0.121 1.00 98.69 101 PHE A O 1
ATOM 768 N N . SER A 1 102 ? 4.059 3.297 1.287 1.00 98.62 102 SER A N 1
ATOM 769 C CA . SER A 1 102 ? 3.718 2.623 2.534 1.00 98.62 102 SER A CA 1
ATOM 770 C C . SER A 1 102 ? 2.498 3.258 3.192 1.00 98.62 102 SER A C 1
ATOM 772 O O . SER A 1 102 ? 2.053 4.350 2.832 1.00 98.62 102 SER A O 1
ATOM 774 N N . PHE A 1 103 ? 1.949 2.556 4.176 1.00 98.62 103 PHE A N 1
ATOM 775 C CA . PHE A 1 103 ? 0.874 3.078 5.004 1.00 98.62 103 PHE A CA 1
ATOM 776 C C . PHE A 1 103 ? 1.046 2.673 6.469 1.00 98.62 103 PHE A C 1
ATOM 778 O O . PHE A 1 103 ? 1.753 1.721 6.803 1.00 98.62 103 PHE A O 1
ATOM 785 N N . THR A 1 104 ? 0.367 3.401 7.346 1.00 98.44 104 THR A N 1
ATOM 786 C CA . THR A 1 104 ? 0.309 3.146 8.785 1.00 98.44 104 THR A CA 1
ATOM 787 C C . THR A 1 104 ? -1.117 3.359 9.270 1.00 98.44 104 THR A C 1
ATOM 789 O O . THR A 1 104 ? -1.735 4.381 8.964 1.00 98.44 104 THR A O 1
ATOM 792 N N . ILE A 1 105 ? -1.640 2.424 10.063 1.00 98.38 105 ILE A N 1
ATOM 793 C CA . ILE A 1 105 ? -2.905 2.622 10.775 1.00 98.38 105 ILE A CA 1
ATOM 794 C C . ILE A 1 105 ? -2.635 3.538 11.969 1.00 98.38 105 ILE A C 1
ATOM 796 O O . ILE A 1 105 ? -1.932 3.170 12.902 1.00 98.38 105 ILE A O 1
ATOM 800 N N . MET A 1 106 ? -3.174 4.754 11.924 1.00 98.06 106 MET A N 1
ATOM 801 C CA . MET A 1 106 ? -2.931 5.781 12.940 1.00 98.06 106 MET A CA 1
ATOM 802 C C . MET A 1 106 ? -3.860 5.630 14.135 1.00 98.06 106 MET A C 1
ATOM 804 O O . MET A 1 106 ? -3.451 5.821 15.275 1.00 98.06 106 MET A O 1
ATOM 808 N N . ASN A 1 107 ? -5.139 5.372 13.877 1.00 97.44 107 ASN A N 1
ATOM 809 C CA . ASN A 1 107 ? -6.120 5.107 14.919 1.00 97.44 107 ASN A CA 1
ATOM 810 C C . ASN A 1 107 ? -7.328 4.362 14.359 1.00 97.44 107 ASN A C 1
ATOM 812 O O . ASN A 1 107 ? -7.623 4.438 13.164 1.00 97.44 107 ASN A O 1
ATOM 816 N N . ILE A 1 108 ? -8.028 3.677 15.257 1.00 97.69 108 ILE A N 1
ATOM 817 C CA . ILE A 1 108 ? -9.282 2.984 14.978 1.00 97.69 108 ILE A CA 1
ATOM 818 C C . ILE A 1 108 ? -10.309 3.482 15.990 1.00 97.69 108 ILE A C 1
ATOM 820 O O . ILE A 1 108 ? -10.017 3.615 17.182 1.00 97.69 108 ILE A O 1
ATOM 824 N N . SER A 1 109 ? -11.513 3.781 15.514 1.00 96.56 109 SER A N 1
ATOM 825 C CA . SER A 1 109 ? -12.609 4.275 16.346 1.00 96.56 109 SER A CA 1
ATOM 826 C C . SER A 1 109 ? -13.934 3.608 16.010 1.00 96.56 109 SER A C 1
ATOM 828 O O . SER A 1 109 ? -14.127 3.105 14.904 1.00 96.56 109 SER A O 1
ATOM 830 N N . VAL A 1 110 ? -14.848 3.617 16.976 1.00 94.81 110 VAL A N 1
ATOM 831 C CA . VAL A 1 110 ? -16.207 3.081 16.855 1.00 94.81 110 VAL A CA 1
ATOM 832 C C . VAL A 1 110 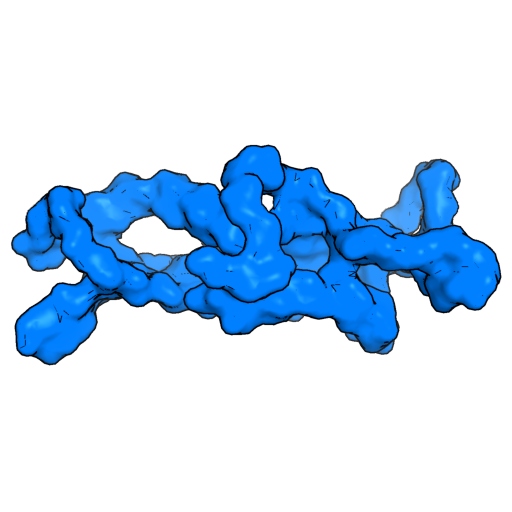? -17.243 4.152 17.215 1.00 94.81 110 VAL A C 1
ATOM 834 O O . VAL A 1 110 ? -16.962 5.019 18.052 1.00 94.81 110 VAL A O 1
ATOM 837 N N . PRO A 1 111 ? -18.442 4.136 16.607 1.00 90.69 111 PRO A N 1
ATOM 838 C CA . PRO A 1 111 ? -19.528 5.029 16.978 1.00 90.69 111 PRO A CA 1
ATOM 839 C C . PRO A 1 111 ? -20.015 4.765 18.404 1.00 90.69 111 PRO A C 1
ATOM 841 O O . PRO A 1 111 ? -20.146 3.623 18.834 1.00 90.69 111 PRO A O 1
ATOM 844 N N . ASN A 1 112 ? -20.372 5.836 19.098 1.00 83.75 112 ASN A N 1
ATOM 845 C CA . ASN A 1 112 ? -21.083 5.832 20.365 1.00 83.75 112 ASN A CA 1
ATOM 846 C C . ASN A 1 112 ? -22.230 6.860 20.313 1.00 83.75 112 ASN A C 1
ATOM 848 O O . ASN A 1 112 ? -22.250 7.772 19.488 1.00 83.75 112 ASN A O 1
ATOM 852 N N . THR A 1 113 ? -23.178 6.741 21.236 1.00 76.44 113 THR A N 1
ATOM 853 C CA . THR A 1 113 ? -24.316 7.651 21.450 1.00 76.44 113 THR A CA 1
ATOM 854 C C . THR A 1 113 ? -23.953 9.143 21.482 1.00 76.44 113 THR A C 1
ATOM 856 O O . THR A 1 113 ? -24.787 9.972 21.127 1.00 76.44 113 THR A O 1
ATOM 859 N N . SER A 1 114 ? -22.724 9.495 21.872 1.00 75.25 114 SER A N 1
ATOM 860 C CA . SER A 1 114 ? -22.225 10.872 21.984 1.00 75.25 114 SER A CA 1
ATOM 861 C C . SER A 1 114 ? -21.195 11.283 20.919 1.00 75.25 114 SER A C 1
ATOM 863 O O . SER A 1 114 ? -20.730 12.422 20.950 1.00 75.25 114 SER A O 1
ATOM 865 N N . GLY A 1 115 ? -20.819 10.400 19.984 1.00 84.81 115 GLY A N 1
ATOM 866 C CA . GLY A 1 115 ? -19.773 10.674 18.990 1.00 84.81 115 GLY A CA 1
ATOM 867 C C . GLY A 1 115 ? -19.002 9.421 18.569 1.00 84.81 115 GLY A C 1
ATOM 868 O O . GLY A 1 115 ? -19.591 8.363 18.401 1.00 84.81 115 GLY A O 1
ATOM 869 N N . SER A 1 116 ? -17.685 9.522 18.393 1.00 90.19 116 SER A N 1
ATOM 870 C CA . SER A 1 116 ? -16.800 8.379 18.115 1.00 90.19 116 SER A CA 1
ATOM 871 C C . SER A 1 116 ? -15.809 8.176 19.258 1.00 90.19 116 SER A C 1
ATOM 873 O O . SER A 1 116 ? -15.153 9.135 19.669 1.00 90.19 116 SER A O 1
ATOM 875 N N . ILE A 1 117 ? -15.659 6.943 19.736 1.00 93.69 117 ILE A N 1
ATOM 876 C CA . ILE A 1 117 ? -14.647 6.571 20.732 1.00 93.69 117 ILE A CA 1
ATOM 877 C C . ILE A 1 117 ? -13.471 5.914 20.014 1.00 93.69 117 ILE A C 1
ATOM 879 O O . ILE A 1 117 ? -13.667 5.031 19.180 1.00 93.69 117 ILE A O 1
ATOM 883 N N . ARG A 1 118 ? -12.247 6.339 20.333 1.00 95.44 118 ARG A N 1
ATOM 884 C CA . ARG A 1 118 ? -11.017 5.717 19.824 1.00 95.44 118 ARG A CA 1
ATOM 885 C C . ARG A 1 118 ? -10.689 4.497 20.677 1.00 95.44 118 ARG A C 1
ATOM 887 O O . ARG A 1 118 ? -10.625 4.608 21.896 1.00 95.44 118 ARG A O 1
ATOM 894 N N . ILE A 1 119 ? -10.490 3.363 20.019 1.00 96.38 119 ILE A N 1
ATOM 895 C CA . ILE A 1 119 ? -10.142 2.086 20.656 1.00 96.38 119 ILE A CA 1
ATOM 896 C C . ILE A 1 119 ? -8.671 1.733 20.437 1.00 96.38 119 ILE A C 1
ATOM 898 O O . ILE A 1 119 ? -8.086 1.024 21.239 1.00 96.38 119 ILE A O 1
ATOM 902 N N . PHE A 1 120 ? -8.055 2.273 19.388 1.00 97.44 120 PHE A N 1
ATOM 903 C CA . PHE A 1 120 ? -6.632 2.124 19.114 1.00 97.44 120 PHE A CA 1
ATOM 904 C C . PHE A 1 120 ? -6.052 3.468 18.680 1.00 97.44 120 PHE A C 1
ATOM 906 O O . PHE A 1 120 ? -6.680 4.197 17.904 1.00 97.44 120 PHE A O 1
ATOM 913 N N . GLU A 1 121 ? -4.840 3.771 19.136 1.00 97.38 121 GLU A N 1
ATOM 914 C CA . GLU A 1 121 ? -4.039 4.901 18.676 1.00 97.38 121 GLU A CA 1
ATOM 915 C C . GLU A 1 121 ? -2.560 4.507 18.635 1.00 97.38 121 GLU A C 1
ATOM 917 O O . GLU A 1 121 ? -1.996 4.058 19.632 1.00 97.38 121 GLU A O 1
ATOM 922 N N . GLU A 1 122 ? -1.926 4.695 17.477 1.00 97.62 122 GLU A N 1
ATOM 923 C CA . GLU A 1 122 ? -0.505 4.412 17.298 1.00 97.62 122 GLU A CA 1
ATOM 924 C C . GLU A 1 122 ? 0.331 5.433 18.080 1.00 97.62 122 GLU A C 1
ATOM 926 O O . GLU A 1 122 ? 0.337 6.631 17.788 1.00 97.62 122 GLU A O 1
ATOM 931 N N . THR A 1 123 ? 1.067 4.953 19.079 1.00 95.00 123 THR A N 1
ATOM 932 C CA . THR A 1 123 ? 1.868 5.804 19.972 1.00 95.00 123 THR A CA 1
ATOM 933 C C . THR A 1 123 ? 3.141 6.322 19.305 1.00 95.00 123 THR A C 1
ATOM 935 O O . THR A 1 123 ? 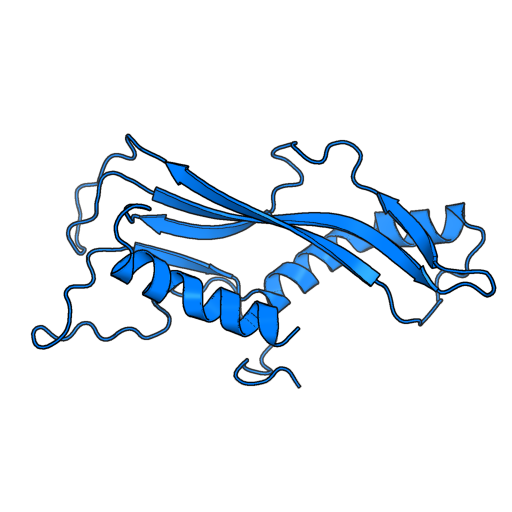3.628 7.404 19.647 1.00 95.00 123 THR A O 1
ATOM 938 N N . LYS A 1 124 ? 3.691 5.578 18.336 1.00 95.06 124 LYS A N 1
ATOM 939 C CA . LYS A 1 124 ? 4.943 5.900 17.638 1.00 95.06 124 LYS A CA 1
ATOM 940 C C . LYS A 1 124 ? 4.714 5.974 16.132 1.00 95.06 124 LYS A C 1
ATOM 942 O O . LYS A 1 124 ? 5.313 5.240 15.356 1.00 95.06 124 LYS A O 1
ATOM 947 N N . THR A 1 125 ? 3.922 6.956 15.716 1.00 89.69 125 THR A N 1
ATOM 948 C CA . THR A 1 125 ? 3.442 7.179 14.332 1.00 89.69 125 THR A CA 1
ATOM 949 C C . THR A 1 125 ? 4.512 7.377 13.244 1.00 89.69 125 THR A C 1
ATOM 951 O O . THR A 1 125 ? 4.187 7.436 12.056 1.00 89.69 125 THR A O 1
ATOM 954 N N . ASN A 1 126 ? 5.781 7.527 13.629 1.00 91.69 126 ASN A N 1
ATOM 955 C CA . ASN A 1 126 ? 6.928 7.632 12.721 1.00 91.69 126 ASN A CA 1
ATOM 956 C C . ASN A 1 126 ? 7.947 6.498 12.930 1.00 91.69 126 ASN A C 1
ATOM 958 O O . ASN A 1 126 ? 9.066 6.593 12.432 1.00 91.69 126 ASN A O 1
ATOM 962 N N . SER A 1 127 ? 7.596 5.450 13.684 1.00 95.06 127 SER A N 1
ATOM 963 C CA . SER A 1 127 ? 8.449 4.270 13.817 1.00 95.06 127 SER A CA 1
ATOM 964 C C . SER A 1 127 ? 8.383 3.415 12.555 1.00 95.06 127 SER A C 1
ATOM 966 O O . SER A 1 127 ? 7.321 3.161 11.989 1.00 95.06 127 SER A O 1
ATOM 968 N N . GLU A 1 128 ? 9.535 2.893 12.169 1.00 93.12 128 GLU A N 1
ATOM 969 C CA . GLU A 1 128 ? 9.721 1.870 11.153 1.00 93.12 128 GLU A CA 1
ATOM 970 C C . GLU A 1 128 ? 8.877 0.605 11.391 1.00 93.12 128 GLU A C 1
ATOM 972 O O . GLU A 1 128 ? 8.530 -0.073 10.431 1.00 93.12 128 GLU A O 1
ATOM 977 N N . LEU A 1 129 ? 8.499 0.305 12.641 1.00 94.44 129 LEU A N 1
ATOM 978 C CA . LEU A 1 129 ? 7.729 -0.896 12.995 1.00 94.44 129 LEU A CA 1
ATOM 979 C C . LEU A 1 129 ? 6.258 -0.823 12.547 1.00 94.44 129 LEU A C 1
ATOM 981 O O . LEU A 1 129 ? 5.649 -1.846 12.214 1.00 94.44 129 LEU A O 1
ATOM 985 N N . CYS A 1 130 ? 5.691 0.387 12.523 1.00 94.88 130 CYS A N 1
ATOM 986 C CA . CYS A 1 130 ? 4.300 0.635 12.131 1.00 94.88 130 CYS A CA 1
ATOM 987 C C . CYS A 1 130 ? 4.155 1.004 10.643 1.00 94.88 130 CYS A C 1
ATOM 989 O O . CYS A 1 130 ? 3.047 1.021 10.107 1.00 94.88 130 CYS A O 1
ATOM 991 N N . CYS A 1 131 ? 5.265 1.296 9.961 1.00 96.94 131 CYS A N 1
ATOM 992 C CA . CYS A 1 131 ? 5.289 1.657 8.547 1.00 96.94 131 CYS A CA 1
ATOM 993 C C . CYS A 1 131 ? 5.221 0.394 7.675 1.00 96.94 131 CYS A C 1
ATOM 995 O O . CYS A 1 131 ? 6.228 -0.283 7.456 1.00 96.94 131 CYS A O 1
ATOM 997 N N . LYS A 1 132 ? 4.024 0.048 7.189 1.00 98.19 132 LYS A N 1
ATOM 998 C CA . LYS A 1 132 ? 3.794 -1.160 6.388 1.00 98.19 132 LYS A CA 1
ATOM 999 C C . LYS A 1 132 ? 4.092 -0.880 4.909 1.00 98.19 132 LYS A C 1
ATOM 1001 O O . LYS A 1 132 ? 3.445 -0.010 4.321 1.00 98.19 132 LYS A O 1
ATOM 1006 N N . PRO A 1 133 ? 5.060 -1.576 4.281 1.00 98.06 133 PRO A N 1
ATOM 1007 C CA . PRO A 1 133 ? 5.360 -1.376 2.869 1.00 98.06 133 PRO A CA 1
ATOM 1008 C C . PRO A 1 133 ? 4.216 -1.912 2.006 1.00 98.06 133 PRO A C 1
ATOM 1010 O O . PRO A 1 133 ? 3.761 -3.038 2.199 1.00 98.06 133 PRO A O 1
ATOM 1013 N N . LEU A 1 134 ? 3.782 -1.117 1.030 1.00 98.56 134 LEU A N 1
ATOM 1014 C CA . LEU A 1 134 ? 2.691 -1.476 0.128 1.00 98.56 134 LEU A CA 1
ATOM 1015 C C . LEU A 1 134 ? 3.173 -1.684 -1.305 1.00 98.56 134 LEU A C 1
ATOM 1017 O O . LEU A 1 134 ? 2.758 -2.644 -1.950 1.00 98.56 134 LEU A O 1
ATOM 1021 N N . CYS A 1 135 ? 4.061 -0.818 -1.792 1.00 98.69 135 CYS A N 1
ATOM 1022 C CA . CYS A 1 135 ? 4.657 -0.921 -3.119 1.00 98.69 135 CYS A CA 1
ATOM 1023 C C . CYS A 1 135 ? 6.113 -0.473 -3.092 1.00 98.69 135 CYS A C 1
ATOM 1025 O O . CYS A 1 135 ? 6.449 0.559 -2.516 1.00 98.69 135 CYS A O 1
ATOM 1027 N N . LEU A 1 136 ? 6.966 -1.258 -3.740 1.00 98.69 136 LEU A N 1
ATOM 1028 C CA . LEU A 1 136 ? 8.371 -0.952 -3.969 1.00 98.69 136 LEU A CA 1
ATOM 1029 C C . LEU A 1 136 ? 8.605 -0.920 -5.473 1.00 98.69 136 LEU A C 1
ATOM 1031 O O . LEU A 1 136 ? 8.134 -1.804 -6.196 1.00 98.69 136 LEU A O 1
ATOM 1035 N N . MET A 1 137 ? 9.331 0.083 -5.948 1.00 98.38 137 MET A N 1
ATOM 1036 C CA . MET A 1 137 ? 9.736 0.172 -7.344 1.00 98.38 137 MET A CA 1
ATOM 1037 C C . MET A 1 137 ? 11.166 0.680 -7.469 1.00 98.38 137 MET A C 1
ATOM 1039 O O . MET A 1 137 ? 11.570 1.576 -6.734 1.00 98.38 137 MET A O 1
ATOM 1043 N N . LEU A 1 138 ? 11.917 0.105 -8.403 1.00 98.50 138 LEU A N 1
ATOM 1044 C CA . LEU A 1 138 ? 13.145 0.690 -8.930 1.00 98.50 138 LEU A CA 1
ATOM 1045 C C . LEU A 1 138 ? 12.727 1.645 -10.046 1.00 98.50 138 LEU A C 1
ATOM 1047 O O . LEU A 1 138 ? 12.461 1.209 -11.164 1.00 98.50 138 LEU A O 1
ATOM 1051 N N . ALA A 1 139 ? 12.539 2.906 -9.679 1.00 97.44 139 ALA A N 1
ATOM 1052 C CA . ALA A 1 139 ? 12.090 3.994 -10.536 1.00 97.44 139 ALA A CA 1
ATOM 1053 C C . ALA A 1 139 ? 12.591 5.321 -9.946 1.00 97.44 139 ALA A C 1
ATOM 1055 O O . ALA A 1 139 ? 12.910 5.400 -8.755 1.00 97.44 139 ALA A O 1
ATOM 1056 N N . ASP A 1 140 ? 12.647 6.365 -10.767 1.00 96.94 140 ASP A N 1
ATOM 1057 C CA . ASP A 1 140 ? 12.920 7.725 -10.305 1.00 96.94 140 ASP A CA 1
ATOM 1058 C C . ASP A 1 140 ? 11.603 8.408 -9.917 1.00 96.94 140 ASP A C 1
ATOM 1060 O O . ASP A 1 140 ? 10.671 8.440 -10.715 1.00 96.94 140 ASP A O 1
ATOM 1064 N N . GLU A 1 141 ? 11.519 9.003 -8.723 1.00 97.38 141 GLU A N 1
ATOM 1065 C CA . GLU A 1 141 ? 10.335 9.784 -8.320 1.00 97.38 141 GLU A CA 1
ATOM 1066 C C . GLU A 1 141 ? 10.090 11.002 -9.227 1.00 97.38 141 GLU A C 1
ATOM 1068 O O . GLU A 1 141 ? 8.984 11.538 -9.271 1.00 97.38 141 GLU A O 1
ATOM 1073 N N . SER A 1 142 ? 11.127 11.435 -9.952 1.00 96.75 142 SER A N 1
ATOM 1074 C CA . SER A 1 142 ? 11.053 12.538 -10.912 1.00 96.75 142 SER A CA 1
ATOM 1075 C C . SER A 1 142 ? 10.496 12.120 -12.280 1.00 96.75 142 SER A C 1
ATOM 1077 O O . SER A 1 142 ? 10.110 12.996 -13.053 1.00 96.75 142 SER A O 1
ATOM 1079 N N . ASP A 1 143 ? 10.449 10.818 -12.592 1.00 96.25 143 ASP A N 1
ATOM 1080 C CA . ASP A 1 143 ? 9.811 10.290 -13.804 1.00 96.25 143 ASP A CA 1
ATOM 1081 C C . ASP A 1 143 ? 8.305 10.155 -13.550 1.00 96.25 143 ASP A C 1
ATOM 1083 O O . ASP A 1 143 ? 7.820 9.195 -12.939 1.00 96.25 143 ASP A O 1
ATOM 1087 N N . HIS A 1 144 ? 7.558 11.169 -13.983 1.00 96.19 144 HIS A N 1
ATOM 1088 C CA . HIS A 1 144 ? 6.135 11.265 -13.696 1.00 96.19 144 HIS A CA 1
ATOM 1089 C C . HIS A 1 144 ? 5.323 10.176 -14.402 1.00 96.19 144 HIS A C 1
ATOM 1091 O O . HIS A 1 144 ? 4.362 9.654 -13.828 1.00 96.19 144 HIS A O 1
ATOM 1097 N N . GLU A 1 145 ? 5.699 9.825 -15.628 1.00 95.31 145 GLU A N 1
ATOM 1098 C CA . GLU A 1 145 ? 5.049 8.811 -16.446 1.00 95.31 145 GLU A CA 1
ATOM 1099 C C . GLU A 1 145 ? 5.157 7.434 -15.785 1.00 95.31 145 GLU A C 1
ATOM 1101 O O . GLU A 1 145 ? 4.132 6.787 -15.539 1.00 95.31 145 GLU A O 1
ATOM 1106 N N . THR A 1 146 ? 6.373 7.022 -15.415 1.00 95.44 146 THR A N 1
ATOM 1107 C CA . THR A 1 146 ? 6.620 5.734 -14.752 1.00 95.44 146 THR A CA 1
ATOM 1108 C C . THR A 1 146 ? 5.957 5.680 -13.376 1.00 95.44 146 THR A C 1
ATOM 1110 O O . THR A 1 146 ? 5.278 4.701 -13.045 1.00 95.44 146 THR A O 1
ATOM 1113 N N . LEU A 1 147 ? 6.089 6.748 -12.581 1.00 96.75 147 LEU A N 1
ATOM 1114 C CA . LEU A 1 147 ? 5.504 6.814 -11.241 1.00 96.75 147 LEU A CA 1
ATOM 1115 C C . LEU A 1 147 ? 3.973 6.723 -11.290 1.00 96.75 147 LEU A C 1
ATOM 1117 O O . LEU A 1 147 ? 3.365 5.972 -10.524 1.00 96.75 147 LEU A O 1
ATOM 1121 N N . THR A 1 148 ? 3.342 7.443 -12.219 1.00 96.88 148 THR A N 1
ATOM 1122 C CA . THR A 1 148 ? 1.884 7.419 -12.394 1.00 96.88 148 THR A CA 1
ATOM 1123 C C . THR A 1 148 ? 1.413 6.058 -12.892 1.00 96.88 148 THR A C 1
ATOM 1125 O O . THR A 1 148 ? 0.414 5.539 -12.389 1.00 96.88 148 THR A O 1
ATOM 1128 N N . ALA A 1 149 ? 2.132 5.439 -13.833 1.00 96.50 149 ALA A N 1
ATOM 1129 C CA . ALA A 1 149 ? 1.789 4.112 -14.334 1.00 96.50 149 ALA A CA 1
ATOM 1130 C C . ALA A 1 149 ? 1.782 3.062 -13.209 1.00 96.50 149 ALA A C 1
ATOM 1132 O O . ALA A 1 149 ? 0.831 2.288 -13.106 1.00 96.50 149 ALA A O 1
ATOM 1133 N N . ILE A 1 150 ? 2.783 3.085 -12.320 1.00 97.62 150 ILE A N 1
ATOM 1134 C CA . ILE A 1 150 ? 2.906 2.118 -11.218 1.00 97.62 150 ILE A CA 1
ATOM 1135 C C . ILE A 1 150 ? 1.936 2.416 -10.065 1.00 97.62 150 ILE A C 1
ATOM 1137 O O . ILE A 1 150 ? 1.373 1.485 -9.487 1.00 97.62 150 ILE A O 1
ATOM 1141 N N . LEU A 1 151 ? 1.730 3.687 -9.700 1.00 98.25 151 LEU A N 1
ATOM 1142 C CA . LEU A 1 151 ? 0.901 4.050 -8.541 1.00 98.25 151 LEU A CA 1
ATOM 1143 C C . LEU A 1 151 ? -0.592 4.173 -8.862 1.00 98.25 151 LEU A C 1
ATOM 1145 O O . LEU A 1 151 ? -1.412 4.009 -7.958 1.00 98.25 151 LEU A O 1
ATOM 1149 N N . SER A 1 152 ? -0.985 4.416 -10.116 1.00 98.06 152 SER A N 1
ATOM 1150 C CA . SER A 1 152 ? -2.403 4.587 -10.474 1.00 98.06 152 SER A CA 1
ATOM 1151 C C . SER A 1 152 ? -3.323 3.424 -10.061 1.00 98.06 152 SER A C 1
ATOM 1153 O O . SER A 1 152 ? -4.435 3.715 -9.611 1.00 98.06 152 SER A O 1
ATOM 1155 N N . PRO A 1 153 ? -2.911 2.136 -10.091 1.00 98.19 153 PRO A N 1
ATOM 1156 C CA . PRO A 1 153 ? -3.734 1.044 -9.574 1.00 98.19 153 PRO A CA 1
ATOM 1157 C C . PRO A 1 153 ? -3.961 1.135 -8.060 1.00 98.19 153 PRO A C 1
ATOM 1159 O O . PRO A 1 153 ? -5.071 0.882 -7.602 1.00 98.19 153 PRO A O 1
ATOM 1162 N N . LEU A 1 154 ? -2.951 1.551 -7.283 1.00 98.06 154 LEU A N 1
ATOM 1163 C CA . LEU A 1 154 ? -3.099 1.761 -5.837 1.00 98.06 154 LEU A CA 1
ATOM 1164 C C . LEU A 1 154 ? -4.055 2.912 -5.530 1.00 98.06 154 LEU A C 1
ATOM 1166 O O . LEU A 1 154 ? -4.887 2.792 -4.636 1.00 98.06 154 LEU A O 1
ATOM 1170 N N . ILE A 1 155 ? -3.974 4.006 -6.292 1.00 98.25 155 ILE A N 1
ATOM 1171 C CA . ILE A 1 155 ? -4.906 5.131 -6.150 1.00 98.25 155 ILE A CA 1
ATOM 1172 C C . ILE A 1 155 ? -6.330 4.702 -6.524 1.00 98.25 155 ILE A C 1
ATOM 1174 O O . ILE A 1 155 ? -7.274 5.045 -5.822 1.00 98.25 155 ILE A O 1
ATOM 1178 N N . ALA A 1 156 ? -6.508 3.899 -7.575 1.00 98.25 156 ALA A N 1
ATOM 1179 C CA . ALA A 1 156 ? -7.822 3.369 -7.936 1.00 98.25 156 ALA A CA 1
ATOM 1180 C C . ALA A 1 156 ? -8.401 2.437 -6.854 1.00 98.25 156 ALA A C 1
ATOM 1182 O O . ALA A 1 156 ? -9.593 2.512 -6.562 1.00 98.25 156 ALA A O 1
ATOM 1183 N N . GLU A 1 157 ? -7.568 1.585 -6.248 1.00 98.50 157 GLU A N 1
ATOM 1184 C CA . GLU A 1 157 ? -7.946 0.732 -5.113 1.00 98.50 157 GLU A CA 1
ATOM 1185 C C . GLU A 1 157 ? -8.328 1.579 -3.890 1.00 98.50 157 GLU A C 1
ATOM 1187 O O . GLU A 1 157 ? -9.353 1.320 -3.266 1.00 98.50 157 GLU A O 1
ATOM 1192 N N . ARG A 1 158 ? -7.552 2.630 -3.595 1.00 98.25 158 ARG A N 1
ATOM 1193 C CA . ARG A 1 158 ? -7.804 3.591 -2.514 1.00 98.25 158 ARG A CA 1
ATOM 1194 C C . ARG A 1 158 ? -9.135 4.320 -2.667 1.00 98.25 158 ARG A C 1
ATOM 1196 O O . ARG A 1 158 ? -9.884 4.390 -1.708 1.00 98.25 158 ARG A O 1
ATOM 1203 N N . GLU A 1 159 ? -9.433 4.851 -3.850 1.00 98.12 159 GLU A N 1
ATOM 1204 C CA . GLU A 1 159 ? -10.689 5.574 -4.115 1.00 98.12 159 GLU A CA 1
ATOM 1205 C C . GLU A 1 159 ? -11.920 4.653 -4.140 1.00 98.12 159 GLU A C 1
ATOM 1207 O O . GLU A 1 159 ? -13.056 5.124 -4.070 1.00 98.12 159 GLU A O 1
ATOM 1212 N N . ALA A 1 160 ? -11.720 3.341 -4.297 1.00 98.06 160 ALA A N 1
ATOM 1213 C CA . ALA A 1 160 ? -12.805 2.371 -4.250 1.00 98.06 160 ALA A CA 1
ATOM 1214 C C . ALA A 1 160 ? -13.205 1.983 -2.816 1.00 98.06 160 ALA A C 1
ATOM 1216 O O . ALA A 1 160 ? -14.343 1.530 -2.642 1.00 98.06 160 ALA A O 1
ATOM 1217 N N . MET A 1 161 ? -12.283 2.102 -1.850 1.00 96.94 161 MET A N 1
ATOM 1218 C CA . MET A 1 161 ? -12.472 1.795 -0.422 1.00 96.94 161 MET A CA 1
ATOM 1219 C C . MET A 1 161 ? -13.143 2.951 0.320 1.00 96.94 161 MET A C 1
ATOM 1221 O O . MET A 1 161 ? -14.054 2.647 1.123 1.00 96.94 161 MET A O 1
#

Secondary structure (DSSP, 8-state):
--TTS---S---EEETTTT----TTS-----EEEEE-HHHHHHHHHHHTHHHHHHHHHHTT--TT--S--EEEEEEEEEEE---PPPSSSS----S-EEEEEEEEEEEEEEETTEEEEEEE-TTTT-TTT-EEEEEEES-TT-HHHHHHHHHHHHHHHHH-

Radius of gyration: 18.95 Å; chains: 1; bounding box: 48×28×59 Å

pLDDT: mean 95.51, std 4.13, range [75.25, 98.69]

InterPro domains:
  IPR024627 V(D)J rec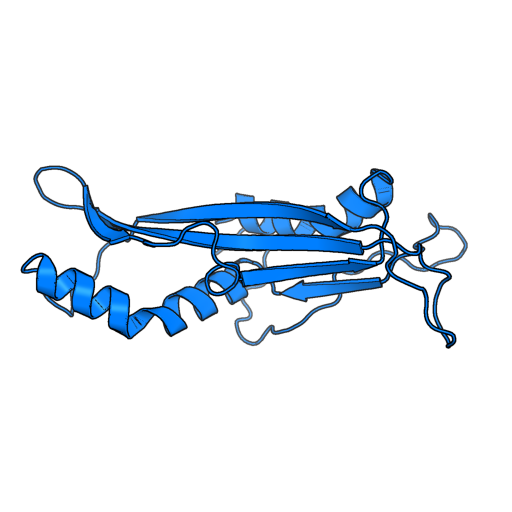ombination-activating protein 1 [PTHR11539] (1-161)
  IPR058553 V(D)J recombination-activating protein 1, pre-RNase H domain [PF26025] (1-70)
  IPR058554 V(D)J recombination-activating protein 1, RNase H domain [PF26100] (72-161)

Sequence (161 aa):
PLKNVSPSTDIGIIDGLSGLNYSVDEYPVEAISKRFRYDAALVSTLKDMEEDILEGLKSQDLEEYLSGPFTVVVKEACDGMGDVSEKHGCGPAVPEKAVRFSFTIMNISVPNTSGSIRIFEETKTNSELCCKPLCLMLADESDHETLTAILSPLIAEREAM

Foldseek 3Di:
DFPPDDPDLPFAKDWLLVPPDCDPVDDHQQKGKIFGQPVNLVVVVVVVCLVLLQQLCVVVVHDSPDDADKDWDKDKDKDKDAQQDDDDDDDHHFHSIKMWIWMFGAWIWGDDPVGIDTSDGDPCRPDPVRTGTGMMMRHGPPPPVNVCSSCVSNVSSVVRD